Protein AF-A0A7Y2DTB1-F1 (afdb_monomer_lite)

Radius of gyration: 12.75 Å; chains: 1; bounding box: 37×18×33 Å

Sequence (63 aa):
MTCWQCKSELSLVYEAADYTMKLYHCDTCERWYEMKKDKEKVNSSVPIKFFELDSPPQIPTVI

Structure (mmCIF, N/CA/C/O backbone):
data_AF-A0A7Y2DTB1-F1
#
_entry.id   AF-A0A7Y2DTB1-F1
#
loop_
_atom_site.group_PDB
_atom_site.id
_atom_site.type_symbol
_atom_site.label_atom_id
_atom_site.label_alt_id
_atom_site.label_comp_id
_atom_site.label_asym_id
_atom_site.label_entity_id
_atom_site.label_seq_id
_atom_site.pdbx_PDB_ins_code
_atom_site.Cartn_x
_atom_site.Cartn_y
_atom_site.Cartn_z
_atom_site.occupancy
_atom_site.B_iso_or_equiv
_atom_site.auth_seq_id
_atom_site.auth_comp_id
_atom_site.auth_asym_id
_atom_site.auth_atom_id
_atom_site.pdbx_PDB_model_num
ATOM 1 N N . MET A 1 1 ? 0.253 -7.130 3.296 1.00 84.44 1 MET A N 1
ATOM 2 C CA . MET A 1 1 ? 0.746 -6.073 4.220 1.00 84.44 1 MET A CA 1
ATOM 3 C C . MET A 1 1 ? -0.421 -5.614 5.074 1.00 84.44 1 MET A C 1
ATOM 5 O O . MET A 1 1 ? -1.546 -5.719 4.610 1.00 84.44 1 MET A O 1
ATOM 9 N N . THR A 1 2 ? -0.182 -5.149 6.298 1.00 92.62 2 THR A N 1
ATOM 10 C CA . THR A 1 2 ? -1.257 -4.739 7.220 1.00 92.62 2 THR A CA 1
ATOM 11 C C . THR A 1 2 ? -1.240 -3.237 7.456 1.00 92.62 2 THR A C 1
ATOM 13 O O . THR A 1 2 ? -0.166 -2.657 7.628 1.00 92.62 2 THR A O 1
ATOM 16 N N . CYS A 1 3 ? -2.420 -2.626 7.531 1.00 93.56 3 CYS A N 1
ATOM 17 C CA . CYS A 1 3 ? -2.583 -1.226 7.887 1.00 93.56 3 CYS A CA 1
ATOM 18 C C . CYS A 1 3 ? -1.982 -0.976 9.271 1.00 93.56 3 CYS A C 1
ATOM 20 O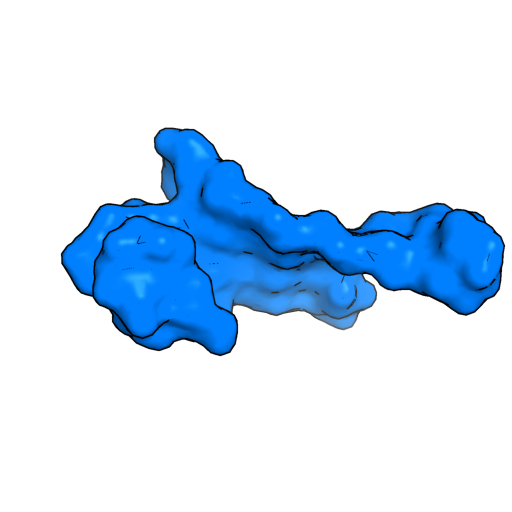 O . CYS A 1 3 ? -2.209 -1.736 10.217 1.00 93.56 3 CYS A O 1
ATOM 22 N N . TRP A 1 4 ? -1.216 0.102 9.410 1.00 93.31 4 TRP A N 1
ATOM 23 C CA . TRP A 1 4 ? -0.590 0.435 10.686 1.00 93.31 4 TRP A CA 1
ATOM 24 C C . TRP A 1 4 ? -1.612 0.788 11.762 1.00 93.31 4 TRP A C 1
ATOM 26 O O . TRP A 1 4 ? -1.374 0.473 12.932 1.00 93.31 4 TRP A O 1
ATOM 36 N N . GLN A 1 5 ? -2.762 1.326 11.352 1.00 92.88 5 GLN A N 1
ATOM 37 C CA . GLN A 1 5 ? -3.773 1.857 12.250 1.00 92.88 5 GLN A CA 1
ATOM 38 C C . GLN A 1 5 ? -4.801 0.817 12.697 1.00 92.88 5 GLN A C 1
ATOM 40 O O . GLN A 1 5 ? -4.965 0.593 13.892 1.00 92.88 5 GLN A O 1
ATOM 45 N N . CYS A 1 6 ? -5.466 0.146 11.757 1.00 93.12 6 CYS A N 1
ATOM 46 C CA . CYS A 1 6 ? -6.550 -0.793 12.070 1.00 93.12 6 CYS A CA 1
ATOM 47 C C . CYS A 1 6 ? -6.127 -2.268 11.999 1.00 93.12 6 CYS A C 1
ATOM 49 O O . CYS A 1 6 ? -6.955 -3.148 12.212 1.00 93.12 6 CYS A O 1
ATOM 51 N N . LYS A 1 7 ? -4.859 -2.550 11.656 1.00 94.50 7 LYS A N 1
ATOM 52 C CA . LYS A 1 7 ? -4.295 -3.904 11.469 1.00 94.50 7 LYS A CA 1
ATOM 53 C C . LYS A 1 7 ? -5.004 -4.771 10.419 1.00 94.50 7 LYS A C 1
ATOM 55 O O . LYS A 1 7 ? -4.639 -5.931 10.261 1.00 94.50 7 LYS A O 1
ATOM 60 N N . SER A 1 8 ? -5.958 -4.207 9.676 1.00 94.06 8 SER A N 1
ATOM 61 C CA . SER A 1 8 ? -6.605 -4.870 8.543 1.00 94.06 8 SER A CA 1
ATOM 62 C C . SER A 1 8 ? -5.622 -5.071 7.392 1.00 94.06 8 SER A C 1
ATOM 64 O O . SER A 1 8 ? -4.568 -4.427 7.334 1.00 94.06 8 SER A O 1
ATOM 66 N N . GLU A 1 9 ? -5.965 -5.966 6.473 1.00 94.81 9 GLU A N 1
ATOM 67 C CA . GLU A 1 9 ? -5.181 -6.184 5.263 1.00 94.81 9 GLU A CA 1
ATOM 68 C C . GLU A 1 9 ? -5.198 -4.941 4.358 1.00 94.81 9 GLU A C 1
ATOM 70 O O . GLU A 1 9 ? -6.183 -4.205 4.298 1.00 94.81 9 GLU A O 1
ATOM 75 N N . LEU A 1 10 ? -4.064 -4.678 3.705 1.00 94.94 10 LEU A N 1
ATOM 76 C CA . LEU A 1 10 ? -3.923 -3.637 2.693 1.00 94.94 10 LEU A CA 1
ATOM 77 C C . LEU A 1 10 ? -4.084 -4.226 1.293 1.00 94.94 10 LEU A C 1
ATOM 79 O O . LEU A 1 10 ? -3.325 -5.120 0.906 1.00 94.94 10 LEU A O 1
ATOM 83 N N . SER A 1 11 ? -4.995 -3.641 0.526 1.00 94.62 11 SER A N 1
ATOM 84 C CA . SER A 1 11 ? -5.266 -3.955 -0.874 1.00 94.62 11 SER A CA 1
ATOM 85 C C . SER A 1 11 ? -4.242 -3.266 -1.777 1.00 94.62 11 SER A C 1
ATOM 87 O O . SER A 1 11 ? -4.022 -2.062 -1.665 1.00 94.62 11 SER A O 1
ATOM 89 N N . LEU A 1 12 ? -3.588 -4.010 -2.674 1.00 94.19 12 LEU A N 1
ATOM 90 C CA . LEU A 1 12 ? -2.717 -3.427 -3.702 1.00 94.19 12 LEU A CA 1
ATOM 91 C C . LEU A 1 12 ? -3.593 -2.793 -4.789 1.00 94.19 12 LEU A C 1
ATOM 93 O O . LEU A 1 12 ? -4.324 -3.504 -5.471 1.00 94.19 12 LEU A O 1
ATOM 97 N N . VAL A 1 13 ? -3.501 -1.475 -4.957 1.00 93.75 13 VAL A N 1
ATOM 98 C CA . VAL A 1 13 ? -4.316 -0.729 -5.932 1.00 93.75 13 VAL A CA 1
ATOM 99 C C . VAL A 1 13 ? -3.545 -0.446 -7.214 1.00 93.75 13 VAL A C 1
ATOM 101 O O . VAL A 1 13 ? -4.116 -0.437 -8.300 1.00 93.75 13 VAL A O 1
ATOM 104 N N . TYR A 1 14 ? -2.240 -0.215 -7.101 1.00 92.50 14 TYR A N 1
ATOM 105 C CA . TYR A 1 14 ? -1.397 0.094 -8.247 1.00 92.50 14 TYR A CA 1
ATOM 106 C C . TYR A 1 14 ? 0.002 -0.476 -8.054 1.00 92.50 14 TYR A C 1
ATOM 108 O O . TYR A 1 14 ? 0.574 -0.393 -6.967 1.00 92.50 14 TYR A O 1
ATOM 116 N N . GLU A 1 15 ? 0.574 -1.003 -9.128 1.00 92.38 15 GLU A N 1
ATOM 117 C CA . GLU A 1 15 ? 1.972 -1.404 -9.219 1.00 92.38 15 GLU A CA 1
ATOM 118 C C . GLU A 1 15 ? 2.556 -0.797 -10.495 1.00 92.38 15 GLU A C 1
ATOM 120 O O . GLU A 1 15 ? 2.010 -0.966 -11.584 1.00 92.38 15 GLU A O 1
ATOM 125 N N . ALA A 1 16 ? 3.658 -0.061 -10.359 1.00 89.88 16 ALA A N 1
ATOM 126 C CA . ALA A 1 16 ? 4.367 0.487 -11.502 1.00 89.88 16 ALA A CA 1
ATOM 127 C C . ALA A 1 16 ? 5.018 -0.641 -12.315 1.00 89.88 16 ALA A C 1
ATOM 129 O O . ALA A 1 16 ? 5.571 -1.581 -11.743 1.00 89.88 16 ALA A O 1
ATOM 130 N N . ALA A 1 17 ? 5.007 -0.520 -13.644 1.00 88.12 17 ALA A N 1
ATOM 131 C CA . ALA A 1 17 ? 5.538 -1.537 -14.558 1.00 88.12 17 ALA A CA 1
ATOM 132 C C . ALA A 1 17 ? 7.041 -1.824 -14.364 1.00 88.12 17 ALA A C 1
ATOM 134 O O . ALA A 1 17 ? 7.511 -2.921 -14.650 1.00 88.12 17 ALA A O 1
ATOM 135 N N . ASP A 1 18 ? 7.801 -0.848 -13.864 1.00 86.44 18 ASP A N 1
ATOM 136 C CA . ASP A 1 18 ? 9.217 -0.984 -13.517 1.00 86.44 18 ASP A CA 1
ATOM 137 C C . ASP A 1 18 ? 9.443 -1.497 -12.080 1.00 86.44 18 ASP A C 1
ATOM 139 O O . ASP A 1 18 ? 10.579 -1.547 -11.607 1.00 86.44 18 ASP A O 1
ATOM 143 N N . TYR A 1 19 ? 8.376 -1.893 -11.377 1.00 84.88 19 TYR A N 1
ATOM 144 C CA . TYR A 1 19 ? 8.376 -2.410 -10.004 1.00 84.88 19 TYR A CA 1
ATOM 145 C C . TYR A 1 19 ? 9.027 -1.472 -8.974 1.00 84.88 19 TYR A C 1
ATOM 147 O O . TYR A 1 19 ? 9.410 -1.904 -7.881 1.00 84.88 19 TYR A O 1
ATOM 155 N N . THR A 1 20 ? 9.168 -0.184 -9.303 1.00 88.75 20 THR A N 1
ATOM 156 C CA . THR A 1 20 ? 9.762 0.814 -8.405 1.00 88.75 20 THR A CA 1
ATOM 157 C C . THR A 1 20 ? 8.760 1.387 -7.420 1.00 88.75 20 THR A C 1
ATOM 159 O O . THR A 1 20 ? 9.168 1.903 -6.384 1.00 88.75 20 THR A O 1
ATOM 162 N N . MET A 1 21 ? 7.462 1.278 -7.700 1.00 92.00 21 MET A N 1
ATOM 163 C CA . MET A 1 21 ? 6.415 1.860 -6.872 1.00 92.00 21 MET A CA 1
ATOM 164 C C . MET A 1 21 ? 5.203 0.940 -6.778 1.00 92.00 21 MET A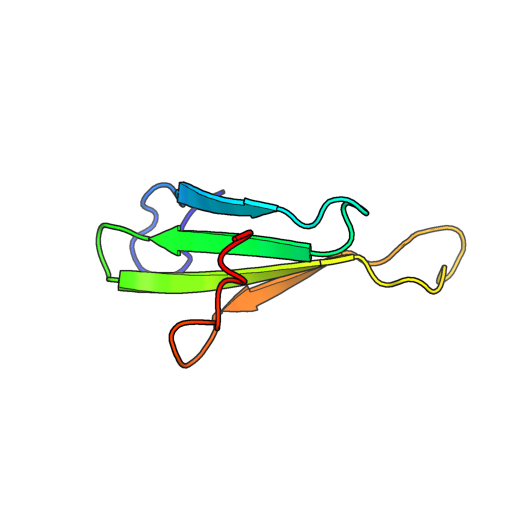 C 1
ATOM 166 O O . MET A 1 21 ? 4.770 0.368 -7.776 1.00 92.00 21 MET A O 1
ATOM 170 N N . LYS A 1 22 ? 4.632 0.834 -5.580 1.00 93.62 22 LYS A N 1
ATOM 171 C CA . LYS A 1 22 ? 3.342 0.190 -5.322 1.00 93.62 22 LYS A CA 1
ATOM 172 C C . LYS A 1 22 ? 2.496 1.081 -4.423 1.00 93.62 22 LYS A C 1
ATOM 174 O O . LYS A 1 22 ? 3.022 1.653 -3.470 1.00 93.62 22 LYS A O 1
ATOM 179 N N . LEU A 1 23 ? 1.203 1.173 -4.706 1.00 94.62 23 LEU A N 1
ATOM 180 C CA . LEU A 1 23 ? 0.234 1.893 -3.884 1.00 94.62 23 LEU A CA 1
ATOM 181 C C . LEU A 1 23 ? -0.732 0.901 -3.259 1.00 94.62 23 LEU A C 1
ATOM 183 O O . LEU A 1 23 ? -1.287 0.037 -3.939 1.00 94.62 23 LEU A O 1
ATOM 187 N N . TYR A 1 24 ? -0.939 1.057 -1.963 1.00 95.06 24 TYR A N 1
ATOM 188 C CA . TYR A 1 24 ? -1.805 0.217 -1.163 1.00 95.06 24 TYR A CA 1
ATOM 189 C C . TYR A 1 24 ? -2.911 1.054 -0.525 1.00 95.06 24 TYR A C 1
ATOM 191 O O . TYR A 1 24 ? -2.662 2.171 -0.071 1.00 95.06 24 TYR A O 1
ATOM 199 N N . HIS A 1 25 ? -4.108 0.487 -0.444 1.00 95.19 25 HIS A N 1
ATOM 200 C CA . HIS A 1 25 ? -5.275 1.091 0.185 1.00 95.19 25 HIS A CA 1
ATOM 201 C C 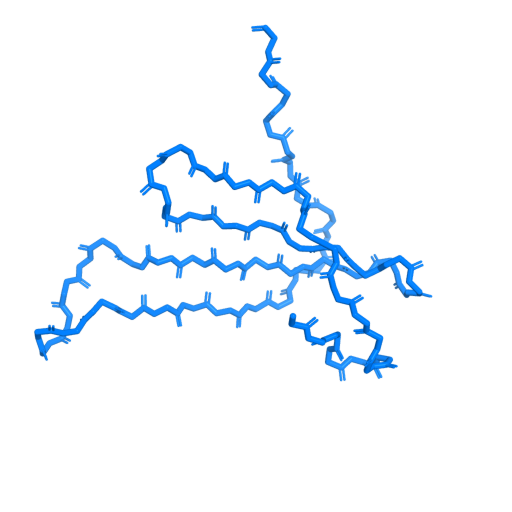. HIS A 1 25 ? -5.787 0.203 1.316 1.00 95.19 25 HIS A C 1
ATOM 203 O O . HIS A 1 25 ? -5.781 -1.023 1.208 1.00 95.19 25 HIS A O 1
ATOM 209 N N . CYS A 1 26 ? -6.215 0.815 2.415 1.00 95.50 26 CYS A N 1
ATOM 210 C CA . CYS A 1 26 ? -6.948 0.128 3.465 1.00 95.50 26 CYS A CA 1
ATOM 211 C C . CYS A 1 26 ? -8.439 0.414 3.328 1.00 95.50 26 CYS A C 1
ATOM 213 O O . CYS A 1 26 ? -8.876 1.506 3.674 1.00 95.50 26 CYS A O 1
ATOM 215 N N . ASP A 1 27 ? -9.227 -0.580 2.932 1.00 93.31 27 ASP A N 1
ATOM 216 C CA . ASP A 1 27 ? -10.679 -0.418 2.774 1.00 93.31 27 ASP A CA 1
ATOM 217 C C . ASP A 1 27 ? -11.414 -0.180 4.109 1.00 93.31 27 ASP A C 1
ATOM 219 O O . ASP A 1 27 ? -12.506 0.374 4.131 1.00 93.31 27 ASP A O 1
ATOM 223 N N . THR A 1 28 ? -10.804 -0.545 5.243 1.00 94.38 28 THR A N 1
ATOM 224 C CA . THR A 1 28 ? -11.413 -0.380 6.575 1.00 94.38 28 THR A CA 1
ATOM 225 C C . THR A 1 28 ? -11.345 1.053 7.101 1.00 94.38 28 THR A C 1
ATOM 227 O O . THR A 1 28 ? -12.234 1.484 7.830 1.00 94.38 28 THR A O 1
ATOM 230 N N . CYS A 1 29 ? -10.258 1.776 6.824 1.00 94.00 29 CYS A N 1
ATOM 231 C CA . CYS A 1 29 ? -10.036 3.121 7.371 1.00 94.00 29 CYS A CA 1
ATOM 232 C C . CYS A 1 29 ? -9.633 4.150 6.311 1.00 94.00 29 CYS A C 1
ATOM 234 O O . CYS A 1 29 ? -9.141 5.218 6.667 1.00 94.00 29 CYS A O 1
ATOM 236 N N . GLU A 1 30 ? -9.780 3.789 5.035 1.00 93.00 30 GLU A N 1
ATOM 237 C CA . GLU A 1 30 ? -9.582 4.635 3.851 1.00 93.00 30 GLU A CA 1
ATOM 238 C C . GLU A 1 30 ? -8.186 5.279 3.771 1.00 93.00 30 GLU A C 1
ATOM 240 O O . GLU A 1 30 ? -7.989 6.365 3.225 1.00 93.00 30 GLU A O 1
ATOM 245 N N . ARG A 1 31 ? -7.185 4.605 4.352 1.00 93.94 31 ARG A N 1
ATOM 246 C CA . ARG A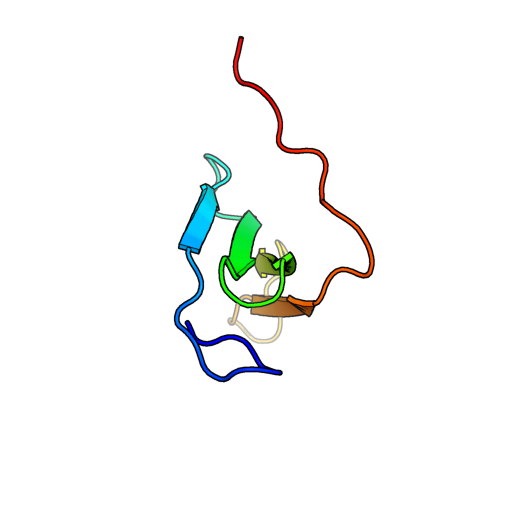 1 31 ? -5.797 5.083 4.403 1.00 93.94 31 ARG A CA 1
ATOM 247 C C . ARG A 1 31 ? -4.993 4.577 3.224 1.00 93.94 31 ARG A C 1
ATOM 249 O O . ARG A 1 31 ? -5.141 3.428 2.802 1.00 93.94 31 ARG A O 1
ATOM 256 N N . TRP A 1 32 ? -4.076 5.419 2.768 1.00 95.31 32 TRP A N 1
ATOM 257 C CA . TRP A 1 32 ? -3.204 5.136 1.642 1.00 95.31 32 TRP A CA 1
ATOM 258 C C . TRP A 1 32 ? -1.768 4.936 2.092 1.00 95.31 32 TRP A C 1
ATOM 260 O O . TRP A 1 32 ? -1.273 5.631 2.975 1.00 95.31 32 TRP A O 1
ATOM 270 N N . TYR A 1 33 ? -1.095 3.990 1.453 1.00 95.00 33 TYR A N 1
ATOM 271 C CA . TYR A 1 33 ? 0.308 3.707 1.695 1.00 95.00 33 TYR A CA 1
ATOM 272 C C . TYR A 1 33 ? 1.051 3.579 0.376 1.00 95.00 33 TYR A C 1
ATOM 274 O O . TYR A 1 33 ? 0.544 3.017 -0.596 1.00 95.00 33 TYR A O 1
ATOM 282 N N . GLU A 1 34 ? 2.287 4.052 0.361 1.00 94.00 34 GLU A N 1
ATOM 283 C CA . GLU A 1 34 ? 3.170 3.969 -0.789 1.00 94.00 34 GLU A CA 1
ATOM 284 C C . GLU A 1 34 ? 4.405 3.147 -0.437 1.00 94.00 34 GLU A C 1
ATOM 286 O O . GLU A 1 34 ? 5.055 3.356 0.589 1.00 94.00 34 GLU A O 1
ATOM 291 N N . MET A 1 35 ? 4.735 2.200 -1.312 1.00 92.81 35 MET A N 1
ATOM 292 C CA . MET A 1 35 ? 5.998 1.484 -1.288 1.00 92.81 35 MET A CA 1
ATOM 293 C C . MET A 1 35 ? 6.840 1.935 -2.471 1.00 92.81 35 MET A C 1
ATOM 295 O O . MET A 1 35 ? 6.469 1.682 -3.615 1.00 92.81 35 MET A O 1
ATOM 299 N N . LYS A 1 36 ? 7.988 2.556 -2.205 1.00 91.31 36 LYS A N 1
ATOM 300 C CA . LYS A 1 36 ? 8.960 2.945 -3.228 1.00 91.31 36 LYS A CA 1
ATOM 301 C C . LYS A 1 36 ? 10.263 2.195 -3.035 1.00 91.31 36 LYS A C 1
ATOM 303 O O . LYS A 1 36 ? 10.838 2.170 -1.947 1.00 91.31 36 LYS A O 1
ATOM 308 N N . LYS A 1 37 ? 10.736 1.592 -4.115 1.00 88.38 37 LYS A N 1
ATOM 309 C CA . LYS A 1 37 ? 12.065 1.015 -4.223 1.00 88.38 37 LYS A CA 1
ATOM 310 C C . LYS A 1 37 ? 12.982 2.087 -4.791 1.00 88.38 37 LYS A C 1
ATOM 312 O O . LYS A 1 37 ? 12.734 2.611 -5.876 1.00 88.38 37 LYS A O 1
ATOM 317 N N . ASP A 1 38 ? 14.013 2.430 -4.035 1.00 80.06 38 ASP A N 1
ATOM 318 C CA . ASP A 1 38 ? 14.992 3.416 -4.470 1.00 80.06 38 ASP A CA 1
ATOM 319 C C . ASP A 1 38 ? 15.756 2.893 -5.699 1.00 80.06 38 ASP A C 1
ATOM 321 O O . ASP A 1 38 ? 15.888 1.684 -5.895 1.00 80.06 38 ASP A O 1
ATOM 325 N N . LYS A 1 39 ? 16.227 3.778 -6.578 1.00 72.06 39 LYS A N 1
ATOM 326 C CA . LYS A 1 39 ? 17.004 3.341 -7.757 1.00 72.06 39 LYS A CA 1
ATOM 327 C C . LYS A 1 39 ? 18.478 3.150 -7.410 1.00 72.06 39 LYS A C 1
ATOM 329 O O . LYS A 1 39 ? 19.172 2.364 -8.055 1.00 72.06 39 LYS A O 1
ATOM 334 N N . GLU A 1 40 ? 18.941 3.832 -6.368 1.00 71.88 40 GLU A N 1
ATOM 335 C CA . GLU A 1 40 ? 20.328 3.800 -5.934 1.00 71.88 40 GLU A CA 1
ATOM 336 C C . GLU A 1 40 ? 20.568 2.668 -4.934 1.00 71.88 40 GLU A C 1
ATOM 338 O O . GLU A 1 40 ? 19.857 2.492 -3.942 1.00 71.88 40 GLU A O 1
ATOM 343 N N . LYS A 1 41 ? 21.596 1.865 -5.214 1.00 69.56 41 LYS A N 1
ATOM 344 C CA . LYS A 1 41 ? 22.050 0.817 -4.302 1.00 69.56 41 LYS A CA 1
ATOM 345 C C . LYS A 1 41 ? 22.851 1.471 -3.186 1.00 69.56 41 LYS A C 1
ATOM 347 O O . LYS A 1 41 ? 23.884 2.078 -3.450 1.00 69.56 41 LYS A O 1
ATOM 352 N N . VAL A 1 42 ? 22.435 1.266 -1.944 1.00 71.69 42 VAL A N 1
ATOM 353 C CA . VAL A 1 42 ? 23.228 1.625 -0.768 1.00 71.69 42 VAL A CA 1
ATOM 354 C C . VAL A 1 42 ? 23.795 0.329 -0.197 1.00 71.69 42 VAL A C 1
ATOM 356 O O . VAL A 1 42 ? 23.040 -0.574 0.158 1.00 71.69 42 VAL A O 1
ATOM 359 N N . ASN A 1 43 ? 25.125 0.202 -0.149 1.00 74.50 43 ASN A N 1
ATOM 360 C CA . ASN A 1 43 ? 25.814 -0.989 0.375 1.00 74.50 43 ASN A CA 1
ATOM 361 C C . ASN A 1 43 ? 25.314 -2.315 -0.241 1.00 74.50 43 ASN A C 1
ATOM 363 O O . ASN A 1 43 ? 24.978 -3.262 0.468 1.00 74.50 43 ASN A O 1
ATOM 367 N N . SER A 1 44 ? 25.223 -2.373 -1.575 1.00 75.62 44 SER A N 1
ATOM 368 C CA . SER A 1 44 ? 24.744 -3.540 -2.346 1.00 75.62 44 SER A CA 1
ATOM 369 C C . SER A 1 44 ? 23.280 -3.949 -2.123 1.00 75.62 44 SER A C 1
ATOM 371 O O . SER A 1 44 ? 22.833 -4.925 -2.725 1.00 75.62 44 SER A O 1
ATOM 373 N N . SER A 1 45 ? 22.506 -3.186 -1.347 1.00 72.94 45 SER A N 1
ATOM 374 C CA . SER A 1 45 ? 21.066 -3.384 -1.157 1.00 72.94 45 SER A CA 1
ATOM 375 C C . SER A 1 45 ? 20.278 -2.223 -1.752 1.00 72.94 45 SER A C 1
ATOM 377 O O . SER A 1 45 ? 20.721 -1.077 -1.732 1.00 72.94 45 SER A O 1
ATOM 379 N N . VAL A 1 46 ? 19.102 -2.515 -2.304 1.00 75.56 46 VAL A N 1
ATOM 380 C CA . VAL A 1 46 ? 18.186 -1.475 -2.776 1.00 75.56 46 VAL A CA 1
ATOM 381 C C . VAL A 1 46 ? 17.204 -1.162 -1.648 1.00 75.56 46 VAL A C 1
ATOM 383 O O . VAL A 1 46 ? 16.428 -2.053 -1.292 1.00 75.56 46 VAL A O 1
ATOM 386 N N . PRO A 1 47 ? 17.228 0.046 -1.060 1.00 81.25 47 PRO A N 1
ATOM 387 C CA . PRO A 1 47 ? 16.319 0.372 0.022 1.00 81.25 47 PRO A CA 1
ATOM 388 C C . PRO A 1 47 ? 14.870 0.380 -0.474 1.00 81.25 47 PRO A C 1
ATOM 390 O O . PRO A 1 47 ? 14.553 0.911 -1.540 1.00 81.25 47 PRO A O 1
ATOM 393 N N . ILE A 1 48 ? 13.989 -0.223 0.321 1.00 86.25 48 ILE A N 1
ATOM 394 C CA . ILE A 1 48 ? 12.541 -0.181 0.122 1.00 86.25 48 ILE A CA 1
ATOM 395 C C . ILE A 1 48 ? 11.978 0.715 1.218 1.00 86.25 48 ILE A C 1
ATOM 397 O O . ILE A 1 48 ? 12.136 0.430 2.405 1.00 86.25 48 ILE A O 1
ATOM 401 N N . LYS A 1 49 ? 11.342 1.812 0.817 1.00 89.88 49 LYS A N 1
ATOM 402 C CA . LYS A 1 49 ? 10.641 2.733 1.708 1.00 89.88 49 LYS A CA 1
ATOM 403 C C . LYS A 1 49 ? 9.159 2.404 1.650 1.00 89.88 49 LYS A C 1
ATOM 405 O O . LYS A 1 49 ? 8.607 2.263 0.562 1.00 89.88 49 LYS A O 1
ATOM 410 N N . PHE A 1 50 ? 8.535 2.283 2.812 1.00 91.94 50 PHE A N 1
ATOM 411 C CA . PHE A 1 50 ? 7.096 2.103 2.942 1.00 91.94 50 PHE A CA 1
ATOM 412 C C . PHE A 1 50 ? 6.567 3.136 3.930 1.00 91.94 50 PHE A C 1
ATOM 414 O O . PHE A 1 50 ? 7.066 3.208 5.054 1.00 91.94 50 PHE A O 1
ATOM 421 N N . PHE A 1 51 ? 5.612 3.956 3.505 1.00 93.62 51 PHE A N 1
ATOM 422 C CA . PHE A 1 51 ? 5.077 5.043 4.318 1.00 93.62 51 PHE A CA 1
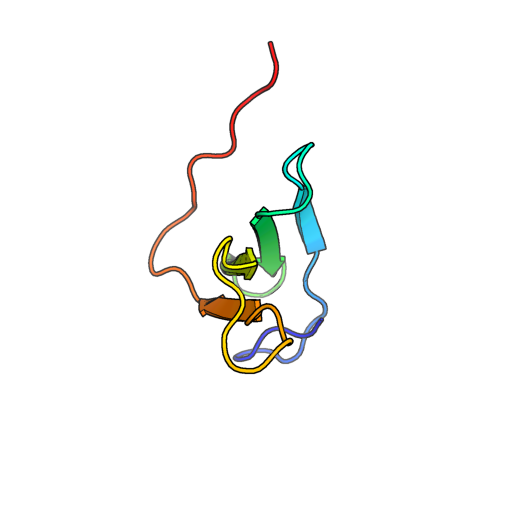ATOM 423 C C . PHE A 1 51 ? 3.597 5.283 4.040 1.00 93.62 51 PHE A C 1
ATOM 425 O O . PHE A 1 51 ? 3.079 4.931 2.981 1.00 93.62 51 PHE A O 1
ATOM 432 N N . GLU A 1 52 ? 2.920 5.854 5.031 1.00 94.12 52 GLU A N 1
ATOM 433 C CA . GLU A 1 52 ? 1.541 6.321 4.921 1.00 94.12 52 GLU A CA 1
ATOM 434 C C . GLU A 1 52 ? 1.502 7.647 4.150 1.00 94.12 52 GLU A C 1
ATOM 436 O O . GLU A 1 52 ? 2.402 8.475 4.293 1.00 94.12 52 GLU A O 1
ATOM 441 N N . LEU A 1 53 ? 0.477 7.830 3.323 1.00 93.44 53 LEU A N 1
ATOM 442 C CA . LEU A 1 53 ? 0.216 9.072 2.606 1.00 93.44 53 LEU A CA 1
ATOM 443 C C . LEU A 1 53 ? -0.854 9.880 3.346 1.00 93.44 53 LEU A C 1
ATOM 445 O O . LEU A 1 53 ? -1.900 9.342 3.707 1.00 93.44 53 LEU A O 1
ATOM 449 N N . ASP A 1 54 ? -0.634 11.188 3.485 1.00 90.44 54 ASP A N 1
ATOM 450 C CA . ASP A 1 54 ? -1.610 12.117 4.074 1.00 90.44 54 ASP A CA 1
ATOM 451 C C . ASP A 1 54 ? -2.854 12.332 3.192 1.00 90.44 54 ASP A C 1
ATOM 453 O O . ASP A 1 54 ? -3.849 12.914 3.621 1.00 90.44 54 ASP A O 1
ATOM 457 N N . SER A 1 55 ? -2.804 11.928 1.921 1.00 90.25 55 SER A N 1
ATOM 458 C CA . SER A 1 55 ? -3.883 12.119 0.948 1.00 90.25 55 SER A CA 1
ATOM 459 C C . SER A 1 55 ? -3.890 11.004 -0.101 1.00 90.25 55 SER A C 1
ATOM 461 O O . SER A 1 55 ? -2.845 10.389 -0.338 1.00 90.25 55 SER A O 1
ATOM 463 N N . PRO A 1 56 ? -5.036 10.746 -0.761 1.00 90.19 56 PRO A N 1
ATOM 464 C CA . PRO A 1 56 ? -5.114 9.768 -1.838 1.00 90.19 56 PRO A CA 1
ATOM 465 C C . PRO A 1 56 ? -4.110 10.086 -2.961 1.00 90.19 56 PRO A C 1
ATOM 467 O O . PRO A 1 56 ? -4.070 11.223 -3.443 1.00 90.19 56 PRO A O 1
ATOM 470 N N . PRO A 1 57 ? -3.289 9.114 -3.391 1.00 90.31 57 PRO A N 1
ATOM 471 C CA . PRO A 1 57 ? -2.338 9.303 -4.474 1.00 90.31 57 PRO A CA 1
ATOM 472 C C . PRO A 1 57 ? -3.061 9.442 -5.815 1.00 90.31 57 PRO A C 1
ATOM 474 O O . PRO A 1 57 ? -4.140 8.890 -6.029 1.00 90.31 57 PRO A O 1
ATOM 477 N N . GLN A 1 58 ? -2.423 10.125 -6.764 1.00 86.75 58 GLN A N 1
ATOM 478 C CA . GLN A 1 58 ? -2.874 10.105 -8.152 1.00 86.75 58 GLN A CA 1
ATOM 479 C C . GLN A 1 58 ? -2.481 8.767 -8.776 1.00 86.75 58 GLN A C 1
ATOM 481 O O . GLN A 1 58 ? -1.309 8.524 -9.064 1.00 86.75 58 GLN A O 1
ATOM 486 N N . ILE A 1 59 ? -3.461 7.887 -8.958 1.00 84.88 59 ILE A N 1
ATOM 487 C CA . ILE A 1 59 ? -3.260 6.622 -9.657 1.00 84.88 59 ILE A CA 1
ATOM 488 C C . ILE A 1 59 ? -3.289 6.932 -11.154 1.00 84.88 59 ILE A C 1
ATOM 490 O O . ILE A 1 59 ? -4.312 7.427 -11.635 1.00 84.88 59 ILE A O 1
ATOM 494 N N . PRO A 1 60 ? -2.204 6.678 -11.906 1.00 79.56 60 PRO A N 1
ATOM 495 C CA . PRO A 1 60 ? -2.238 6.869 -13.343 1.00 79.56 60 PRO A CA 1
ATOM 496 C C . PRO A 1 60 ? -3.252 5.888 -13.937 1.00 79.56 60 PRO A C 1
ATOM 498 O O . PRO A 1 60 ? -3.045 4.676 -13.940 1.00 79.56 60 PRO A O 1
ATOM 501 N N . THR A 1 61 ? -4.371 6.416 -14.427 1.00 70.81 61 THR A N 1
ATOM 502 C CA . THR A 1 61 ? -5.287 5.681 -15.296 1.00 70.81 61 THR A CA 1
ATOM 503 C C . THR A 1 61 ? -4.546 5.409 -16.594 1.00 70.81 61 THR A C 1
ATOM 505 O O . THR A 1 61 ? -4.317 6.330 -17.377 1.00 70.81 61 THR A O 1
ATOM 508 N N . VAL A 1 62 ? -4.118 4.165 -16.797 1.00 57.91 62 VAL A N 1
ATOM 509 C CA . VAL A 1 62 ? -3.658 3.703 -18.108 1.00 57.91 62 VAL A CA 1
ATOM 510 C C . VAL A 1 62 ? -4.879 3.782 -19.030 1.00 57.91 62 VAL A C 1
ATOM 512 O O . VAL A 1 62 ? -5.815 3.002 -18.863 1.00 57.91 62 VAL A O 1
ATOM 515 N N . ILE A 1 63 ? -4.910 4.796 -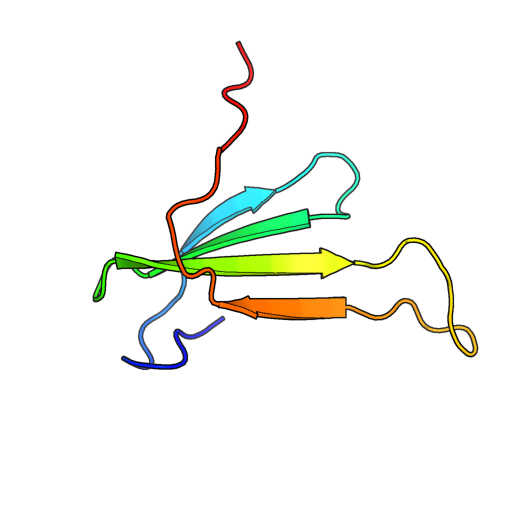19.897 1.00 42.03 63 ILE A N 1
ATOM 516 C CA . ILE A 1 63 ? -5.925 4.987 -20.944 1.00 42.03 63 ILE A CA 1
ATOM 517 C C . ILE A 1 63 ? -5.482 4.240 -22.197 1.00 42.03 63 ILE A C 1
ATOM 519 O O . ILE A 1 63 ? -4.274 4.338 -22.518 1.00 42.03 63 ILE A O 1
#

Foldseek 3Di:
DADPPPRHDWDWDDADPVRQKTWTADPVPGWIKIWGFAPDDDPNHTDIDIDTDPDDDPDDDPD

pLDDT: mean 87.34, std 10.18, range [42.03, 95.5]

Secondary structure (DSSP, 8-state):
-B-TTT-PBPEEEEE-TTSSEEEEEETTTTEEEEEEE-SS-BTTB--EEEEEESS--------